Protein AF-A0A0T6ZND6-F1 (afdb_monomer_lite)

Sequence (110 aa):
MISMACASLFLPFLPLLAKQILLNNFLSDIPALAIATDSVDQELTERPPQWDIADIRRFTIAFGLTNSFYDLLTFAFLLWGIHASPAIFQTAWFVVSLLTELGIILIIRT

pLDDT: mean 89.33, std 5.9, range [60.66, 96.5]

Secondary structure (DSSP, 8-state):
-HHHHHHHHHSSS-SS-HHHHHHHHHHHHHHHGGGGGSPPPHHHHHSPPP--HHHHHHHHHHHHHHHHHHHHHHHHIIIIIS---HHHHHHHHHHHHHHHHHHHHHHHT-

Foldseek 3Di:
DVLQVVVVVVDPDRLADPVLVVVLCVLLVVVLVCLVVADDDPVPVVDPDDDDPVVVVVCCVVVVVVVSVVSVVLLCCCCPVVVHDSVRSNVVSSVVSSVVSNVVSVVVRD

Structure (mmCIF, N/CA/C/O backbone):
data_AF-A0A0T6ZND6-F1
#
_entry.id   AF-A0A0T6ZND6-F1
#
loop_
_atom_site.group_PDB
_atom_site.id
_atom_site.type_symbol
_atom_site.label_atom_id
_atom_site.label_alt_id
_atom_site.label_comp_id
_atom_site.label_asym_id
_atom_site.label_entity_id
_atom_site.label_seq_id
_atom_site.pdbx_PDB_ins_code
_atom_site.Cartn_x
_atom_site.Cartn_y
_atom_site.Cartn_z
_atom_site.occupancy
_atom_site.B_iso_or_equiv
_atom_site.auth_seq_id
_atom_site.auth_comp_id
_atom_site.auth_asym_id
_atom_site.auth_atom_id
_atom_site.pdbx_PDB_model_num
ATOM 1 N N . MET A 1 1 ? 0.469 -6.858 1.780 1.00 60.66 1 MET A N 1
ATOM 2 C CA . MET A 1 1 ? 1.842 -7.361 2.071 1.00 60.66 1 MET A CA 1
ATOM 3 C C . MET A 1 1 ? 2.078 -8.805 1.627 1.00 60.66 1 MET A C 1
ATOM 5 O O . MET A 1 1 ? 3.137 -9.054 1.064 1.00 60.66 1 MET A O 1
ATOM 9 N N . ILE A 1 2 ? 1.142 -9.745 1.843 1.00 75.06 2 ILE A N 1
ATOM 10 C CA . ILE A 1 2 ? 1.271 -11.137 1.349 1.00 75.06 2 ILE A CA 1
ATOM 11 C C . ILE A 1 2 ? 1.527 -11.159 -0.168 1.00 75.06 2 ILE A C 1
ATOM 13 O O . ILE A 1 2 ? 2.447 -11.826 -0.629 1.00 75.06 2 ILE A O 1
ATOM 17 N N . SER A 1 3 ? 0.793 -10.336 -0.918 1.00 78.69 3 SER A N 1
ATOM 18 C CA . SER A 1 3 ? 0.992 -10.073 -2.348 1.00 78.69 3 SER A CA 1
ATOM 19 C C . SER A 1 3 ? 2.438 -9.726 -2.724 1.00 78.69 3 SER A C 1
ATOM 21 O O . SER A 1 3 ? 3.006 -10.359 -3.610 1.00 78.69 3 SER A O 1
ATOM 23 N N . MET A 1 4 ? 3.064 -8.766 -2.034 1.00 82.25 4 MET A N 1
ATOM 24 C CA . MET A 1 4 ? 4.459 -8.380 -2.282 1.00 82.25 4 MET A CA 1
ATOM 25 C C . MET A 1 4 ? 5.446 -9.509 -1.979 1.00 82.25 4 MET A C 1
ATOM 27 O O . MET A 1 4 ? 6.378 -9.715 -2.756 1.00 82.25 4 MET A O 1
ATOM 31 N N . ALA A 1 5 ? 5.237 -10.249 -0.885 1.00 80.69 5 ALA A N 1
ATOM 32 C CA . ALA A 1 5 ? 6.082 -11.388 -0.536 1.00 80.69 5 ALA A CA 1
ATOM 33 C C . ALA A 1 5 ? 6.008 -12.468 -1.624 1.00 80.69 5 ALA A C 1
ATOM 35 O O . ALA A 1 5 ? 7.040 -12.886 -2.142 1.00 80.69 5 ALA A O 1
ATOM 36 N N . CYS A 1 6 ? 4.799 -12.838 -2.052 1.00 80.56 6 CYS A N 1
ATOM 37 C CA . CYS A 1 6 ? 4.605 -13.772 -3.156 1.00 80.56 6 CYS A CA 1
ATOM 38 C C . CYS A 1 6 ? 5.248 -13.256 -4.450 1.00 80.56 6 CYS A C 1
ATOM 40 O O . CYS A 1 6 ? 6.026 -13.977 -5.062 1.00 80.56 6 CYS A O 1
ATOM 42 N N . ALA A 1 7 ? 4.994 -12.005 -4.842 1.00 82.94 7 ALA A N 1
ATOM 43 C CA . ALA A 1 7 ? 5.530 -11.435 -6.076 1.00 82.94 7 ALA A CA 1
ATOM 44 C C . ALA A 1 7 ? 7.068 -11.397 -6.094 1.00 82.94 7 ALA A C 1
ATOM 46 O O . ALA A 1 7 ? 7.675 -11.717 -7.113 1.00 82.94 7 ALA A O 1
ATOM 47 N N . SER A 1 8 ? 7.708 -11.082 -4.963 1.00 84.31 8 SER A N 1
ATOM 48 C CA . SER A 1 8 ? 9.174 -11.052 -4.857 1.00 84.31 8 SER A CA 1
ATOM 49 C C . SER A 1 8 ? 9.856 -12.413 -5.039 1.00 84.31 8 SER A C 1
ATOM 51 O O . SER A 1 8 ? 11.039 -12.445 -5.357 1.00 84.31 8 SER A O 1
ATOM 53 N N . LEU A 1 9 ? 9.134 -13.530 -4.875 1.00 84.31 9 LEU A N 1
ATOM 54 C CA . LEU A 1 9 ? 9.676 -14.872 -5.124 1.00 84.31 9 LEU A CA 1
ATOM 55 C C . LEU A 1 9 ? 9.764 -15.201 -6.619 1.00 84.31 9 LEU A C 1
ATOM 57 O O . LEU A 1 9 ? 10.581 -16.028 -7.015 1.00 84.31 9 LEU A O 1
ATOM 61 N N . PHE A 1 10 ? 8.918 -14.576 -7.440 1.00 84.25 10 PHE A N 1
ATOM 62 C CA . PHE A 1 10 ? 8.814 -14.863 -8.873 1.00 84.25 10 PHE A CA 1
ATOM 63 C C . PHE A 1 10 ? 9.425 -13.765 -9.750 1.00 84.25 10 PHE A C 1
ATOM 65 O O . PHE A 1 10 ? 9.750 -14.019 -10.909 1.00 84.25 10 PHE A O 1
ATOM 72 N N . LEU A 1 11 ? 9.579 -12.548 -9.222 1.00 85.75 11 LEU A N 1
ATOM 73 C CA . LEU A 1 11 ? 10.133 -11.413 -9.952 1.00 85.75 11 LEU A CA 1
ATOM 74 C C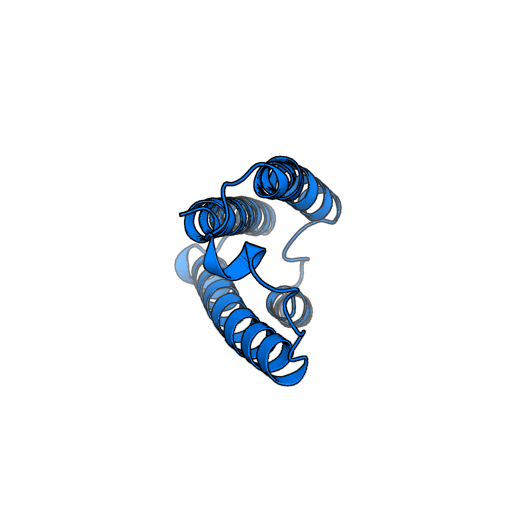 . LEU A 1 11 ? 11.647 -11.278 -9.740 1.00 85.75 11 LEU A C 1
ATOM 76 O O . LEU A 1 11 ? 12.126 -11.418 -8.617 1.00 85.75 11 LEU A O 1
ATOM 80 N N . PRO A 1 12 ? 12.414 -10.898 -10.780 1.00 86.69 12 PRO A N 1
ATOM 81 C CA . PRO A 1 12 ? 13.849 -10.639 -10.650 1.00 86.69 12 PRO A CA 1
ATOM 82 C C . PRO A 1 12 ? 14.160 -9.299 -9.955 1.00 86.69 12 PRO A C 1
ATOM 84 O O . PRO A 1 12 ? 15.321 -8.916 -9.835 1.00 86.69 12 PRO A O 1
ATOM 87 N N . PHE A 1 13 ? 13.135 -8.556 -9.528 1.00 89.56 13 PHE A N 1
ATOM 88 C CA . PHE A 1 13 ? 13.242 -7.266 -8.854 1.00 89.56 13 PHE A CA 1
ATOM 89 C C . PHE A 1 13 ? 12.187 -7.141 -7.748 1.00 89.56 13 PHE A C 1
ATOM 91 O O . PHE A 1 13 ? 11.167 -7.828 -7.750 1.00 89.56 13 PHE A O 1
ATOM 98 N N . LEU A 1 14 ? 12.419 -6.221 -6.808 1.00 89.88 14 LEU A N 1
ATOM 99 C CA . LEU A 1 14 ? 11.473 -5.947 -5.726 1.00 89.88 14 LEU A CA 1
ATOM 100 C C . LEU A 1 14 ? 10.243 -5.175 -6.240 1.00 89.88 14 LEU A C 1
ATOM 102 O O . LEU A 1 14 ? 10.430 -4.153 -6.910 1.00 89.88 14 LEU A O 1
ATOM 106 N N . PRO A 1 15 ? 9.010 -5.586 -5.873 1.00 88.69 15 PRO A N 1
ATOM 107 C CA . PRO A 1 15 ? 7.784 -4.879 -6.254 1.00 88.69 15 PRO A CA 1
ATOM 108 C C . PRO A 1 15 ? 7.744 -3.407 -5.820 1.00 88.69 15 PRO A C 1
ATOM 110 O O . PRO A 1 15 ? 7.268 -2.559 -6.568 1.00 88.69 15 PRO A O 1
ATOM 113 N N . LEU A 1 16 ? 8.277 -3.102 -4.631 1.00 91.56 16 LEU A N 1
ATOM 114 C CA . LEU A 1 16 ? 8.538 -1.746 -4.142 1.00 91.56 16 LEU A CA 1
ATOM 115 C C . LEU A 1 16 ? 9.937 -1.665 -3.550 1.00 91.56 16 LEU A C 1
ATOM 117 O O . LEU A 1 16 ? 10.412 -2.589 -2.889 1.00 91.56 16 LEU A O 1
ATOM 121 N N . LEU A 1 17 ? 10.574 -0.514 -3.730 1.00 93.56 17 LEU A N 1
ATOM 122 C CA . LEU A 1 17 ? 11.806 -0.178 -3.029 1.00 93.56 17 LEU A CA 1
ATOM 123 C C . LEU A 1 17 ? 11.495 0.216 -1.581 1.00 93.56 17 LEU A C 1
ATOM 125 O O . LEU A 1 17 ? 10.470 0.840 -1.309 1.00 93.56 17 LEU A O 1
ATOM 129 N N . ALA A 1 18 ? 12.428 -0.030 -0.659 1.00 92.69 18 ALA A N 1
ATOM 130 C CA . ALA A 1 18 ? 12.270 0.354 0.749 1.00 92.69 18 ALA A CA 1
ATOM 131 C C . ALA A 1 18 ? 11.921 1.846 0.924 1.00 92.69 18 ALA A C 1
ATOM 133 O O . ALA A 1 18 ? 11.022 2.192 1.684 1.00 92.69 18 ALA A O 1
ATOM 134 N N . LYS A 1 19 ? 12.558 2.731 0.145 1.00 94.38 19 LYS A N 1
ATOM 135 C CA . LYS A 1 19 ? 12.248 4.171 0.136 1.00 94.38 19 LYS A CA 1
ATOM 136 C C . LYS A 1 19 ? 10.810 4.487 -0.296 1.00 94.38 19 LYS A C 1
ATOM 138 O O . LYS A 1 19 ? 10.224 5.431 0.215 1.00 94.38 19 LYS A O 1
ATOM 143 N N . GLN A 1 20 ? 10.248 3.711 -1.226 1.00 94.62 20 GLN A N 1
ATOM 144 C CA . GLN A 1 20 ? 8.869 3.890 -1.682 1.00 94.62 20 GLN A CA 1
ATOM 145 C C . GLN A 1 20 ? 7.884 3.392 -0.633 1.00 94.62 20 GLN A C 1
ATOM 147 O O . GLN A 1 20 ? 6.870 4.037 -0.430 1.00 94.62 20 GLN A O 1
ATOM 152 N N . ILE A 1 21 ? 8.197 2.297 0.065 1.00 92.88 21 ILE A N 1
ATOM 153 C CA . ILE A 1 21 ? 7.376 1.809 1.182 1.00 92.88 21 ILE A CA 1
ATOM 154 C C . ILE A 1 21 ? 7.318 2.865 2.290 1.00 92.88 21 ILE A C 1
ATOM 156 O O . ILE A 1 21 ? 6.235 3.213 2.741 1.00 92.88 21 ILE A O 1
ATOM 160 N N . LEU A 1 22 ? 8.469 3.421 2.683 1.00 94.94 22 LEU A N 1
ATOM 161 C CA . LEU A 1 22 ? 8.524 4.475 3.700 1.00 94.94 22 LEU A CA 1
ATOM 162 C C . LEU A 1 22 ? 7.738 5.719 3.283 1.00 94.94 22 LEU A C 1
ATOM 164 O O . LEU A 1 22 ? 7.004 6.277 4.092 1.00 94.94 22 LEU A O 1
ATOM 168 N N . LEU A 1 23 ? 7.886 6.143 2.026 1.00 96.50 23 LEU A N 1
ATOM 169 C CA . LEU A 1 23 ? 7.140 7.281 1.506 1.00 96.50 23 LEU A CA 1
ATOM 170 C C . LEU A 1 23 ? 5.637 6.992 1.441 1.00 96.50 23 LEU A C 1
ATOM 172 O O . LEU A 1 23 ? 4.857 7.884 1.745 1.00 96.50 23 LEU A O 1
ATOM 176 N N . ASN A 1 24 ? 5.242 5.773 1.063 1.00 94.44 24 ASN A N 1
ATOM 177 C CA . ASN A 1 24 ? 3.837 5.390 0.995 1.00 94.44 24 ASN A CA 1
ATOM 178 C C . ASN A 1 24 ? 3.213 5.486 2.388 1.00 94.44 24 ASN A C 1
ATOM 180 O O . ASN A 1 24 ? 2.337 6.316 2.585 1.00 94.44 24 ASN A O 1
ATOM 184 N N . ASN A 1 25 ? 3.803 4.792 3.369 1.00 93.62 25 ASN A N 1
ATOM 185 C CA . ASN A 1 25 ? 3.352 4.828 4.762 1.00 93.62 25 ASN A CA 1
ATOM 186 C C . ASN A 1 25 ? 3.285 6.261 5.313 1.00 93.62 25 ASN A C 1
ATOM 188 O O . ASN A 1 25 ? 2.354 6.632 6.014 1.00 93.62 25 ASN A O 1
ATOM 192 N N . PHE A 1 26 ? 4.268 7.108 4.993 1.00 94.94 26 PHE A N 1
ATOM 193 C CA . PHE A 1 26 ? 4.243 8.505 5.427 1.00 94.94 26 PHE A CA 1
ATOM 194 C C . PHE A 1 26 ? 3.045 9.273 4.847 1.00 94.94 26 PHE A C 1
ATOM 196 O O . PHE A 1 26 ? 2.402 10.046 5.557 1.00 94.94 26 PHE A O 1
ATOM 203 N N . LEU A 1 27 ? 2.751 9.077 3.560 1.00 95.50 27 LEU A N 1
ATOM 204 C CA . LEU A 1 27 ? 1.663 9.763 2.864 1.00 95.50 27 LEU A CA 1
ATOM 205 C C . LEU A 1 27 ? 0.280 9.189 3.195 1.00 95.50 27 LEU A C 1
ATOM 207 O O . LEU A 1 27 ? -0.690 9.940 3.131 1.00 95.50 27 LEU A O 1
ATOM 211 N N . SER A 1 28 ? 0.179 7.907 3.541 1.00 92.62 28 SER A N 1
ATOM 212 C CA . SER A 1 28 ? -1.068 7.235 3.923 1.00 92.62 28 SER A CA 1
ATOM 213 C C . SER A 1 28 ? -1.419 7.450 5.397 1.00 92.62 28 SER A C 1
ATOM 215 O O . SER A 1 28 ? -2.560 7.778 5.726 1.00 92.62 28 SER A O 1
ATOM 217 N N . ASP A 1 29 ? -0.439 7.320 6.294 1.00 92.69 29 ASP A N 1
ATOM 218 C CA . ASP A 1 29 ? -0.697 7.217 7.733 1.00 92.69 29 ASP A CA 1
ATOM 219 C C . ASP A 1 29 ? -0.890 8.592 8.382 1.00 92.69 29 ASP A C 1
ATOM 221 O O . ASP A 1 29 ? -1.651 8.725 9.340 1.00 92.69 29 ASP A O 1
ATOM 225 N N . ILE A 1 30 ? -0.256 9.649 7.854 1.00 91.81 30 ILE A N 1
ATOM 226 C CA . ILE A 1 30 ? -0.471 11.017 8.352 1.00 91.81 30 ILE A CA 1
ATOM 227 C C . ILE A 1 30 ? -1.939 11.442 8.187 1.00 91.81 30 ILE A C 1
ATOM 229 O O . ILE A 1 30 ? -2.531 11.883 9.174 1.00 91.81 30 ILE A O 1
ATOM 233 N N . PRO A 1 31 ? -2.569 11.297 7.005 1.00 88.31 31 PRO A N 1
ATOM 234 C CA . PRO A 1 31 ? -4.005 11.521 6.859 1.00 88.31 31 PRO A CA 1
ATOM 235 C C . PRO A 1 31 ? -4.865 10.652 7.779 1.00 88.31 31 PRO A C 1
ATOM 237 O O . PRO A 1 31 ? -5.895 11.126 8.257 1.00 88.31 31 PRO A O 1
ATOM 240 N N . ALA A 1 32 ? -4.449 9.415 8.072 1.00 88.81 32 ALA A N 1
ATOM 241 C CA . ALA A 1 32 ? -5.187 8.526 8.968 1.00 88.81 32 ALA A CA 1
ATOM 242 C C . ALA A 1 32 ? -5.273 9.063 10.411 1.00 88.81 32 ALA A C 1
ATOM 244 O O . ALA A 1 32 ? -6.228 8.749 11.118 1.00 88.81 32 ALA A O 1
ATOM 245 N N . LEU A 1 33 ? -4.357 9.943 10.840 1.00 89.88 33 LEU A N 1
ATOM 246 C CA . LEU A 1 33 ? -4.465 10.631 12.137 1.00 89.88 33 LEU A CA 1
ATOM 247 C C . LEU A 1 33 ? -5.746 11.470 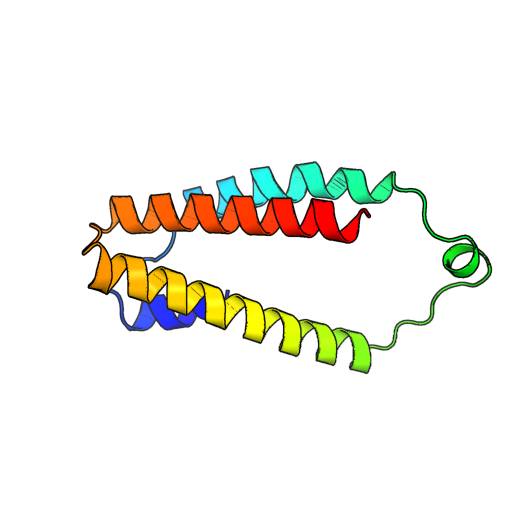12.254 1.00 89.88 33 LEU A C 1
ATOM 249 O O . LEU A 1 33 ? -6.246 11.669 13.360 1.00 89.88 33 LEU A O 1
ATOM 253 N N . ALA A 1 34 ? -6.305 11.935 11.131 1.00 87.56 34 ALA A N 1
ATOM 254 C CA . ALA A 1 34 ? -7.557 12.684 11.127 1.00 87.56 34 ALA A CA 1
ATOM 255 C C . ALA A 1 34 ? -8.770 11.826 11.532 1.00 87.56 34 ALA A C 1
ATOM 257 O O . ALA A 1 34 ? -9.767 12.389 11.975 1.00 87.56 34 ALA A O 1
ATOM 258 N N . ILE A 1 35 ? -8.682 10.491 11.460 1.00 87.56 35 ILE A N 1
ATOM 259 C CA . ILE A 1 35 ? -9.756 9.582 11.903 1.00 87.56 35 ILE A CA 1
ATOM 260 C C . ILE A 1 35 ? -10.063 9.789 13.393 1.00 87.56 35 ILE A C 1
ATOM 262 O O . ILE A 1 35 ? -11.213 9.735 13.810 1.00 87.56 35 ILE A O 1
ATOM 266 N N . ALA A 1 36 ? -9.055 10.120 14.207 1.00 86.69 36 ALA A N 1
ATOM 267 C CA . ALA A 1 36 ? -9.252 10.402 15.630 1.00 86.69 36 ALA A CA 1
ATOM 268 C C . ALA A 1 36 ? -10.121 11.648 15.900 1.00 86.69 36 ALA A C 1
ATOM 270 O O . ALA A 1 36 ? -10.543 11.862 17.034 1.00 86.69 36 ALA A O 1
ATOM 271 N N . THR A 1 37 ? -10.358 12.482 14.883 1.00 87.69 37 THR A N 1
ATOM 272 C CA . THR A 1 37 ? -11.205 13.681 14.974 1.00 87.69 37 THR A CA 1
ATOM 273 C C . THR A 1 37 ? -12.619 13.471 14.431 1.00 87.69 37 THR A C 1
ATOM 275 O O . THR A 1 37 ? -13.413 14.411 14.457 1.00 87.69 37 THR A O 1
ATOM 278 N N . ASP A 1 38 ? -12.946 12.271 13.945 1.00 88.06 38 ASP A N 1
ATOM 279 C CA . ASP A 1 38 ? -14.258 11.995 13.367 1.00 88.06 38 ASP A CA 1
ATOM 280 C C . ASP A 1 38 ? -15.361 11.874 14.415 1.00 88.06 38 ASP A C 1
ATOM 282 O O . ASP A 1 38 ? -15.143 11.503 15.570 1.00 88.06 38 ASP A O 1
ATOM 286 N N . SER A 1 39 ? -16.579 12.204 13.982 1.00 85.56 39 SER A N 1
ATOM 287 C CA . SER A 1 39 ? -17.785 11.996 14.777 1.00 85.56 39 SER A CA 1
ATOM 288 C C . SER A 1 39 ? -18.201 10.536 14.663 1.00 85.56 39 SER A C 1
ATOM 290 O O . SER A 1 39 ? -18.470 10.056 13.568 1.00 85.56 39 SER A O 1
ATOM 292 N N . VAL A 1 40 ? -18.239 9.842 15.795 1.00 83.75 40 VAL A N 1
ATOM 293 C CA . VAL A 1 40 ? -18.691 8.451 15.883 1.00 83.75 40 VAL A CA 1
ATOM 294 C C . VAL A 1 40 ? -20.170 8.388 16.247 1.00 83.75 40 VAL A C 1
ATOM 296 O O . VAL A 1 40 ? -20.700 9.302 16.885 1.00 83.75 40 VAL A O 1
ATOM 299 N N . ASP A 1 41 ? -20.827 7.293 15.875 1.00 83.56 41 ASP A N 1
ATOM 300 C CA . ASP A 1 41 ? -22.225 7.062 16.224 1.00 83.56 41 ASP A CA 1
ATOM 301 C C . ASP A 1 41 ? -22.440 7.065 17.741 1.00 83.56 41 ASP A C 1
ATOM 303 O O . ASP A 1 41 ? -21.624 6.572 18.530 1.00 83.56 41 ASP A O 1
ATOM 307 N N . GLN A 1 42 ? -23.588 7.597 18.160 1.00 82.25 42 GLN A N 1
ATOM 308 C CA . GLN A 1 42 ? -23.932 7.713 19.575 1.00 82.25 42 GLN A CA 1
ATOM 309 C C . GLN A 1 42 ? -23.949 6.338 20.266 1.00 82.25 42 GLN A C 1
ATOM 311 O O . GLN A 1 42 ? -23.431 6.206 21.375 1.00 82.25 42 GLN A O 1
ATOM 316 N N . GLU A 1 43 ? -24.420 5.299 19.570 1.00 81.44 43 GLU A N 1
ATOM 317 C CA . GLU A 1 43 ? -24.454 3.907 20.044 1.00 81.44 43 GLU A CA 1
ATOM 318 C C . GLU A 1 43 ? -23.062 3.370 20.426 1.00 81.44 43 GLU A C 1
ATOM 320 O O . GLU A 1 43 ? -22.924 2.639 21.409 1.00 81.44 43 GLU A O 1
ATOM 325 N N . LEU A 1 44 ? -22.010 3.780 19.703 1.00 78.38 44 LEU A N 1
ATOM 326 C CA . LEU A 1 44 ? -20.618 3.400 19.981 1.00 78.38 44 LEU A CA 1
ATOM 327 C C . LEU A 1 44 ? -20.031 4.138 21.194 1.00 78.38 44 LEU A C 1
ATOM 329 O O . LEU A 1 44 ? -19.011 3.717 21.740 1.00 78.38 44 LEU A O 1
ATOM 333 N N . THR A 1 45 ? -20.673 5.228 21.623 1.00 84.56 45 THR A N 1
ATOM 334 C CA . THR A 1 45 ? -20.244 6.062 22.756 1.00 84.56 45 THR A CA 1
ATOM 335 C C . THR A 1 45 ? -21.010 5.729 24.043 1.00 84.56 45 THR A C 1
ATOM 337 O O . THR A 1 45 ? -20.522 5.983 25.143 1.00 84.56 45 THR A O 1
ATOM 340 N N . GLU A 1 46 ? -22.201 5.132 23.936 1.00 86.25 46 GLU A N 1
ATOM 341 C CA . GLU A 1 46 ? -23.065 4.797 25.078 1.00 86.25 46 GLU A CA 1
ATOM 342 C C . GLU A 1 46 ? -22.502 3.692 25.980 1.00 86.25 46 GLU A C 1
ATOM 344 O O . GLU A 1 46 ? -22.776 3.665 27.185 1.00 86.25 46 GLU A O 1
ATOM 349 N N . ARG A 1 47 ? -21.730 2.756 25.418 1.00 83.44 47 ARG A N 1
ATOM 350 C CA . ARG A 1 47 ? -21.119 1.645 26.157 1.00 83.44 47 ARG A CA 1
ATOM 351 C C . ARG A 1 47 ? -19.711 1.370 25.641 1.00 83.44 47 ARG A C 1
ATOM 353 O O . ARG A 1 47 ? -19.487 1.458 24.439 1.00 83.44 47 ARG A O 1
ATOM 360 N N . PRO A 1 48 ? -18.768 0.976 26.516 1.00 82.12 48 PRO A N 1
ATOM 361 C CA . PRO A 1 48 ? -17.439 0.591 26.068 1.00 82.12 48 PRO A CA 1
ATOM 362 C C . PRO A 1 48 ? -17.540 -0.621 25.124 1.00 82.12 48 PRO A C 1
ATOM 364 O O . PRO A 1 48 ? -18.116 -1.643 25.519 1.00 82.12 48 PRO A O 1
ATOM 367 N N . PRO A 1 49 ? -16.995 -0.540 23.898 1.00 78.62 49 PRO A N 1
ATOM 368 C CA . PRO A 1 49 ? -17.047 -1.647 22.955 1.00 78.62 49 PRO A CA 1
ATOM 369 C C . PRO A 1 49 ? -16.237 -2.838 23.479 1.00 78.62 49 PRO A C 1
ATOM 371 O O . PRO A 1 49 ? -15.119 -2.692 23.979 1.00 78.62 49 PRO A O 1
ATOM 374 N N . GLN A 1 50 ? -16.806 -4.037 23.360 1.00 84.56 50 GLN A N 1
ATOM 375 C CA . GLN A 1 50 ? -16.100 -5.284 23.645 1.00 84.56 50 GLN A CA 1
ATOM 376 C C . GLN A 1 50 ? -15.419 -5.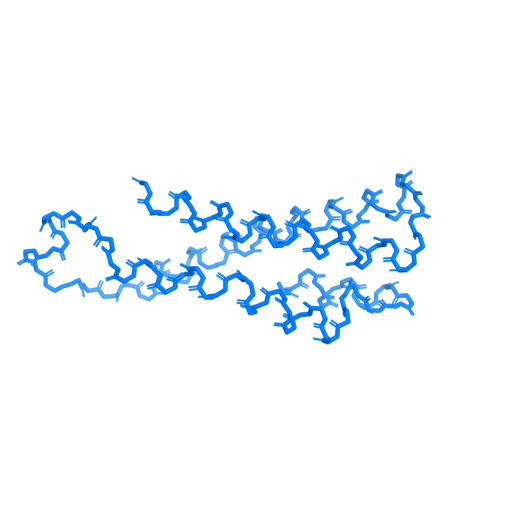774 22.369 1.00 84.56 50 GLN A C 1
ATOM 378 O O . GLN A 1 50 ? -16.050 -5.884 21.321 1.00 84.56 50 GLN A O 1
ATOM 383 N N . TRP A 1 51 ? -14.123 -6.061 22.454 1.00 86.75 51 TRP A N 1
ATOM 384 C CA . TRP A 1 51 ? -13.341 -6.509 21.308 1.00 86.75 51 TRP A CA 1
ATOM 385 C C . TRP A 1 51 ? -13.603 -7.992 21.040 1.00 86.75 51 TRP A C 1
ATOM 387 O O . TRP A 1 51 ? -13.165 -8.846 21.813 1.00 86.75 51 TRP A O 1
ATOM 397 N N . ASP A 1 52 ? -14.262 -8.313 19.925 1.00 91.19 52 ASP A N 1
ATOM 398 C CA . 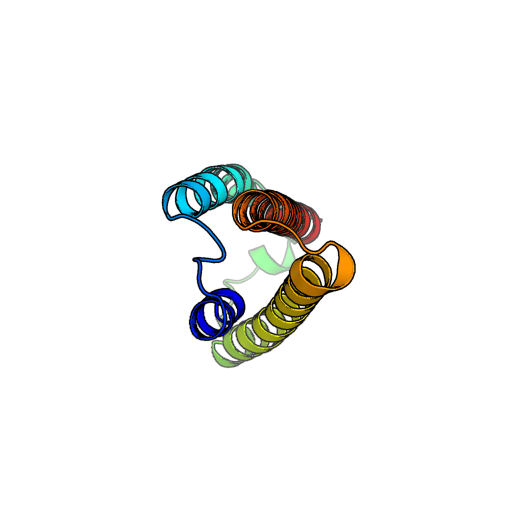ASP A 1 52 ? -14.321 -9.688 19.424 1.00 91.19 52 ASP A CA 1
ATOM 399 C C . ASP A 1 52 ? -13.099 -9.963 18.533 1.00 91.19 52 ASP A C 1
ATOM 401 O O . ASP A 1 52 ? -13.020 -9.594 17.359 1.00 91.19 52 ASP A O 1
ATOM 405 N N . ILE A 1 53 ? -12.110 -10.641 19.115 1.00 93.19 53 ILE A N 1
ATOM 406 C CA . ILE A 1 53 ? -10.871 -11.010 18.423 1.00 93.19 53 ILE A CA 1
ATOM 407 C C . ILE A 1 53 ? -11.136 -11.966 17.250 1.00 93.19 53 ILE A C 1
ATOM 409 O O . ILE A 1 53 ? -10.393 -11.958 16.264 1.00 93.19 53 ILE A O 1
ATOM 413 N N . ALA A 1 54 ? -12.171 -12.806 17.329 1.00 94.12 54 ALA A N 1
ATOM 414 C CA . ALA A 1 54 ? -12.518 -13.712 16.245 1.00 94.12 54 ALA A CA 1
ATOM 415 C C . ALA A 1 54 ? -13.101 -12.943 15.053 1.00 94.12 54 ALA A C 1
ATOM 417 O O . ALA A 1 54 ? -12.733 -13.254 13.918 1.00 94.12 54 ALA A O 1
ATOM 418 N N . ASP A 1 55 ? -13.934 -11.930 15.295 1.00 91.38 55 ASP A N 1
ATOM 419 C CA . ASP A 1 55 ? -14.450 -11.050 14.242 1.00 91.38 55 ASP A CA 1
ATOM 420 C C . ASP A 1 55 ? -13.358 -10.210 13.600 1.00 91.38 55 ASP A C 1
ATOM 422 O O . ASP A 1 55 ? -13.229 -10.223 12.374 1.00 91.38 55 ASP A O 1
ATOM 426 N N . ILE A 1 56 ? -12.504 -9.573 14.403 1.00 91.50 56 ILE A N 1
ATOM 427 C CA . ILE A 1 56 ? -11.368 -8.800 13.886 1.00 91.50 56 ILE A CA 1
ATOM 428 C C . ILE A 1 56 ? -10.492 -9.691 13.002 1.00 91.50 56 ILE A C 1
ATOM 430 O O . ILE A 1 56 ? -10.148 -9.317 11.884 1.00 91.50 56 ILE A O 1
ATOM 434 N N . ARG A 1 57 ? -10.196 -10.921 13.444 1.00 93.94 57 ARG A N 1
ATOM 435 C CA . ARG A 1 57 ? -9.410 -11.874 12.651 1.00 93.94 57 ARG A CA 1
ATOM 436 C C . ARG A 1 57 ? -10.104 -12.255 11.341 1.00 93.94 57 ARG A C 1
ATOM 438 O O . ARG A 1 57 ? -9.440 -12.299 10.305 1.00 93.94 57 ARG A O 1
ATOM 445 N N . ARG A 1 58 ? -11.408 -12.561 11.371 1.00 94.31 58 ARG A N 1
ATOM 446 C CA . ARG A 1 58 ? -12.198 -12.883 10.165 1.00 94.31 58 ARG A CA 1
ATOM 447 C C . ARG A 1 58 ? -12.136 -11.734 9.162 1.00 94.31 58 ARG A C 1
ATOM 449 O O . ARG A 1 58 ? -11.852 -11.975 7.990 1.00 94.31 58 ARG A O 1
ATOM 456 N N . PHE A 1 59 ? -12.325 -10.507 9.643 1.00 90.75 59 PHE A N 1
ATOM 457 C CA . PHE A 1 59 ? -12.227 -9.296 8.841 1.00 90.75 59 PHE A CA 1
ATOM 458 C C . PHE A 1 59 ? -10.829 -9.129 8.239 1.00 90.75 59 PHE A C 1
ATOM 460 O O . PHE A 1 59 ? -10.709 -9.020 7.023 1.00 90.75 59 PHE A O 1
ATOM 467 N N . THR A 1 60 ? -9.766 -9.199 9.048 1.00 90.31 60 THR A N 1
ATOM 468 C CA . THR A 1 60 ? -8.384 -9.048 8.564 1.00 90.31 60 THR A CA 1
ATOM 469 C C . THR A 1 60 ? -8.040 -10.069 7.480 1.00 90.31 60 THR A C 1
ATOM 471 O O . THR A 1 60 ? -7.405 -9.714 6.488 1.00 90.31 60 THR A O 1
ATOM 474 N N . ILE A 1 61 ? -8.472 -11.327 7.629 1.00 92.50 61 ILE A N 1
ATOM 475 C CA . ILE A 1 61 ? -8.231 -12.369 6.621 1.00 92.50 61 ILE A CA 1
ATOM 476 C C . ILE A 1 61 ? -9.018 -12.075 5.341 1.00 92.50 61 ILE A C 1
ATOM 478 O O . ILE A 1 61 ? -8.427 -12.052 4.265 1.00 92.50 61 ILE A O 1
ATOM 482 N N . ALA A 1 62 ? -10.329 -11.837 5.435 1.00 92.06 62 ALA A N 1
ATOM 483 C CA . ALA A 1 62 ? -11.171 -11.600 4.261 1.00 92.06 62 ALA A CA 1
ATOM 484 C C . ALA A 1 62 ? -10.737 -10.342 3.492 1.00 92.06 62 ALA A C 1
ATOM 486 O O . ALA A 1 62 ? -10.561 -10.380 2.271 1.00 92.06 62 ALA A O 1
ATOM 487 N N . PHE A 1 63 ? -10.493 -9.250 4.215 1.00 89.19 63 PHE A N 1
ATOM 488 C CA . PHE A 1 63 ? -10.008 -7.994 3.660 1.00 89.19 63 PHE A CA 1
ATOM 489 C C . PHE A 1 63 ? -8.616 -8.158 3.042 1.00 89.19 63 PHE A C 1
ATOM 491 O O . PHE A 1 63 ? -8.399 -7.791 1.889 1.00 89.19 63 PHE A O 1
ATOM 498 N N . GLY A 1 64 ? -7.685 -8.794 3.761 1.00 89.44 64 GLY A N 1
ATOM 499 C CA . GLY A 1 64 ? -6.322 -9.021 3.286 1.00 89.44 64 GLY A CA 1
ATOM 500 C C . GLY A 1 64 ? -6.246 -9.911 2.043 1.00 89.44 64 GLY A C 1
ATOM 501 O O . GLY A 1 64 ? -5.449 -9.632 1.144 1.00 89.44 64 GLY A O 1
ATOM 502 N N . LEU A 1 65 ? -7.081 -10.952 1.957 1.00 91.06 65 LEU A N 1
ATOM 503 C CA . LEU A 1 65 ? -7.189 -11.808 0.770 1.00 91.06 65 LEU A CA 1
ATOM 504 C C . LEU A 1 65 ? -7.775 -11.046 -0.419 1.00 91.06 65 LEU A C 1
ATOM 506 O O . LEU A 1 65 ? -7.226 -11.126 -1.517 1.00 91.06 65 LEU A O 1
ATOM 510 N N . THR A 1 66 ? -8.840 -10.276 -0.189 1.00 90.44 66 THR A N 1
ATOM 511 C CA . THR A 1 66 ? -9.472 -9.447 -1.223 1.00 90.44 66 THR A CA 1
ATOM 512 C C . THR A 1 66 ? -8.481 -8.428 -1.777 1.00 90.44 66 THR A C 1
ATOM 514 O O . THR A 1 66 ? -8.293 -8.356 -2.988 1.00 90.44 66 THR A O 1
ATOM 517 N N . ASN A 1 67 ? -7.769 -7.708 -0.906 1.00 89.56 67 ASN A N 1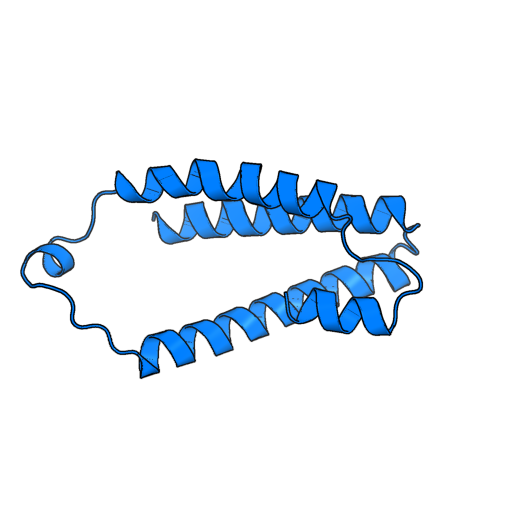
ATOM 518 C CA . ASN A 1 67 ? -6.742 -6.758 -1.327 1.00 89.56 67 ASN A CA 1
ATOM 519 C C . ASN A 1 67 ? -5.620 -7.459 -2.100 1.00 89.56 67 ASN A C 1
ATOM 521 O O . ASN A 1 67 ? -5.266 -7.047 -3.196 1.00 89.56 67 ASN A O 1
ATOM 525 N N . SER A 1 68 ? -5.109 -8.579 -1.578 1.00 89.75 68 SER A N 1
ATOM 526 C CA . SER A 1 68 ? -4.027 -9.321 -2.237 1.00 89.75 68 SER A CA 1
ATOM 527 C C . SER A 1 68 ? -4.416 -9.812 -3.635 1.00 89.75 68 SER A C 1
ATOM 529 O O . SER A 1 68 ? -3.563 -9.864 -4.518 1.00 89.75 68 SER A O 1
ATOM 531 N N . PHE A 1 69 ? -5.686 -10.156 -3.857 1.00 91.31 69 PHE A N 1
ATOM 532 C CA . PHE A 1 69 ? -6.189 -10.516 -5.181 1.00 91.31 69 PHE A CA 1
ATOM 533 C C . PHE A 1 69 ? -6.098 -9.341 -6.167 1.00 91.31 69 PHE A C 1
ATOM 535 O O . PHE A 1 69 ? -5.576 -9.517 -7.269 1.00 91.31 69 PHE A O 1
ATOM 542 N N . TYR A 1 70 ? -6.523 -8.139 -5.768 1.00 91.00 70 TYR A N 1
ATOM 543 C CA . TYR A 1 70 ? -6.397 -6.939 -6.604 1.00 91.00 70 TYR A CA 1
ATOM 544 C C . TYR A 1 70 ? -4.937 -6.533 -6.849 1.00 91.00 70 TYR A C 1
ATOM 546 O O . TYR A 1 70 ? -4.592 -6.131 -7.964 1.00 91.00 70 TYR A O 1
ATOM 554 N N . ASP A 1 71 ? -4.061 -6.714 -5.860 1.00 91.50 71 ASP A N 1
ATOM 555 C CA . ASP A 1 71 ? -2.621 -6.490 -6.017 1.00 91.50 71 ASP A CA 1
ATOM 556 C C . ASP A 1 71 ? -2.047 -7.408 -7.109 1.00 91.50 71 ASP A C 1
ATOM 558 O O . ASP A 1 71 ? -1.358 -6.955 -8.023 1.00 91.50 71 ASP A O 1
ATOM 562 N N . LEU A 1 72 ? -2.376 -8.705 -7.057 1.00 90.81 72 LEU A N 1
ATOM 563 C CA . LEU A 1 72 ? -1.927 -9.688 -8.046 1.00 90.81 72 LEU A CA 1
ATOM 564 C C . LEU A 1 72 ? -2.480 -9.397 -9.444 1.00 90.81 72 LEU A C 1
ATOM 566 O O . LEU A 1 72 ? -1.740 -9.527 -10.419 1.00 90.81 72 LEU A O 1
ATOM 570 N N . LEU A 1 73 ? -3.743 -8.973 -9.556 1.00 92.50 73 LEU A N 1
ATOM 571 C CA . LEU A 1 73 ? -4.314 -8.530 -10.831 1.00 92.50 73 LEU A CA 1
ATOM 572 C C . LEU A 1 73 ? -3.561 -7.321 -11.394 1.00 92.50 73 LEU A C 1
ATOM 574 O O . LEU A 1 73 ? -3.233 -7.297 -12.580 1.00 92.50 73 LEU A O 1
ATOM 578 N N . THR A 1 74 ? -3.234 -6.349 -10.542 1.00 91.81 74 THR A N 1
ATOM 579 C CA . THR A 1 74 ? -2.454 -5.168 -10.933 1.00 91.81 74 THR A CA 1
ATOM 580 C C . THR A 1 74 ? -1.059 -5.572 -11.405 1.00 91.81 74 THR A C 1
ATOM 582 O O . THR A 1 74 ? -0.605 -5.122 -12.456 1.00 91.81 74 THR A O 1
ATOM 585 N N . PHE A 1 75 ? -0.392 -6.480 -10.690 1.00 91.88 75 PHE A N 1
ATOM 586 C CA . PHE A 1 75 ? 0.911 -7.009 -11.089 1.00 91.88 75 PHE A CA 1
ATOM 587 C C . PHE A 1 75 ? 0.853 -7.746 -12.423 1.00 91.88 75 PHE A C 1
ATOM 589 O O . PHE A 1 75 ? 1.674 -7.478 -13.299 1.00 91.88 75 PHE A O 1
ATOM 596 N N . ALA A 1 76 ? -0.128 -8.630 -12.604 1.00 92.12 76 ALA A N 1
ATOM 597 C CA . ALA A 1 76 ? -0.337 -9.356 -13.850 1.00 92.12 76 ALA A CA 1
ATOM 598 C C . ALA A 1 76 ? -0.554 -8.395 -15.027 1.00 92.12 76 ALA A C 1
ATOM 600 O O . ALA A 1 76 ? 0.058 -8.554 -16.082 1.00 92.12 76 ALA A O 1
ATOM 601 N N . PHE A 1 77 ? -1.365 -7.353 -14.835 1.00 94.12 77 PHE A N 1
ATOM 602 C CA . PHE A 1 77 ? -1.603 -6.335 -15.854 1.00 94.12 77 PHE A CA 1
ATOM 603 C C . PHE A 1 77 ? -0.338 -5.531 -16.196 1.00 94.12 77 PHE A C 1
ATOM 605 O O . PHE A 1 77 ? -0.032 -5.331 -17.373 1.00 94.12 77 PHE A O 1
ATOM 612 N N . LEU A 1 78 ? 0.441 -5.113 -15.195 1.00 93.38 78 LEU A N 1
ATOM 613 C CA . LEU A 1 78 ? 1.691 -4.382 -15.421 1.00 93.38 78 LEU A CA 1
ATOM 614 C C . LEU A 1 78 ? 2.746 -5.244 -16.131 1.00 93.38 78 LEU A C 1
ATOM 616 O O . LEU A 1 78 ? 3.452 -4.742 -17.005 1.00 93.38 78 LEU A O 1
ATOM 620 N N . LEU A 1 79 ? 2.842 -6.530 -15.788 1.00 91.62 79 LEU A N 1
ATOM 621 C CA . LEU A 1 79 ? 3.844 -7.445 -16.343 1.00 91.62 79 LEU A CA 1
ATOM 622 C C . LEU A 1 79 ? 3.475 -7.956 -17.736 1.00 91.62 79 LEU A C 1
ATOM 624 O O . LEU A 1 79 ? 4.324 -7.947 -18.620 1.00 91.62 79 LEU A O 1
ATOM 628 N N . TRP A 1 80 ? 2.235 -8.401 -17.939 1.00 91.75 80 TRP A N 1
ATOM 629 C CA . TRP A 1 80 ? 1.814 -9.054 -19.185 1.00 91.75 80 TRP A CA 1
ATOM 630 C C . TRP A 1 80 ? 1.001 -8.151 -20.110 1.00 91.75 80 TRP A C 1
ATOM 632 O O . TRP A 1 80 ? 1.025 -8.344 -21.320 1.00 91.75 80 TRP A O 1
ATOM 642 N N . GLY A 1 81 ? 0.287 -7.161 -19.572 1.00 92.69 81 GLY A N 1
ATOM 643 C CA . GLY A 1 81 ? -0.443 -6.189 -20.385 1.00 92.69 81 GLY A CA 1
ATOM 644 C C . GLY A 1 81 ? 0.492 -5.117 -20.937 1.00 92.69 81 GLY A C 1
ATOM 645 O O . GLY A 1 81 ? 0.621 -4.950 -22.147 1.00 92.69 81 GLY A O 1
ATOM 646 N N . ILE A 1 82 ? 1.178 -4.407 -20.040 1.00 91.38 82 ILE A N 1
ATOM 647 C CA . ILE A 1 82 ? 2.006 -3.239 -20.392 1.00 91.38 82 ILE A CA 1
ATOM 648 C C . ILE A 1 82 ? 3.477 -3.612 -20.635 1.00 91.38 82 ILE A C 1
ATOM 650 O O . ILE A 1 82 ? 4.203 -2.836 -21.252 1.00 91.38 82 ILE A O 1
ATOM 654 N N . HIS A 1 83 ? 3.926 -4.795 -20.196 1.00 91.62 83 HIS A N 1
ATOM 655 C CA . HIS A 1 83 ? 5.346 -5.180 -20.216 1.00 91.62 83 HIS A CA 1
ATOM 656 C C . HIS A 1 83 ? 6.224 -4.123 -19.530 1.00 91.62 83 HIS A C 1
ATOM 658 O O . HIS A 1 83 ? 7.271 -3.708 -20.033 1.00 91.62 83 HIS A O 1
ATOM 664 N N . ALA A 1 84 ? 5.750 -3.641 -18.379 1.00 91.69 84 ALA A N 1
ATOM 665 C CA . ALA A 1 84 ? 6.370 -2.552 -17.651 1.00 91.69 84 ALA A CA 1
ATOM 666 C C . ALA A 1 84 ? 7.815 -2.894 -17.260 1.00 91.69 84 ALA A C 1
ATOM 668 O O . ALA A 1 84 ? 8.106 -3.969 -16.732 1.00 91.69 84 ALA A O 1
ATOM 669 N N . SER A 1 85 ? 8.722 -1.936 -17.459 1.00 94.25 85 SER A N 1
ATOM 670 C CA . SER A 1 85 ? 10.064 -2.021 -16.883 1.00 94.25 85 SER A CA 1
ATOM 671 C C . SER A 1 85 ? 9.986 -1.979 -15.347 1.00 94.25 85 SER A C 1
ATOM 673 O O . SER A 1 85 ? 9.007 -1.455 -14.805 1.00 94.25 85 SER A O 1
ATOM 675 N N . PRO A 1 86 ? 11.012 -2.451 -14.614 1.00 94.06 86 PRO A N 1
ATOM 676 C CA . PRO A 1 86 ? 10.992 -2.456 -13.149 1.00 94.06 86 PRO A CA 1
ATOM 677 C C . PRO A 1 86 ? 10.673 -1.088 -12.531 1.00 94.06 86 PRO A C 1
ATOM 679 O O . PRO A 1 86 ? 9.913 -1.002 -11.570 1.00 94.06 86 PRO A O 1
ATOM 682 N N . ALA A 1 87 ? 11.193 -0.004 -13.118 1.00 94.44 87 ALA A N 1
ATOM 683 C CA . ALA A 1 87 ? 10.936 1.354 -12.646 1.00 94.44 87 ALA A CA 1
ATOM 684 C C . ALA A 1 87 ? 9.467 1.772 -12.842 1.00 94.44 87 ALA A C 1
ATOM 686 O O . ALA A 1 87 ? 8.866 2.367 -11.944 1.00 94.44 87 ALA A O 1
ATOM 687 N N . ILE A 1 88 ? 8.875 1.437 -13.995 1.00 94.69 88 ILE A N 1
ATOM 688 C CA . ILE A 1 88 ? 7.462 1.719 -14.281 1.00 94.69 88 ILE A CA 1
ATOM 689 C C . ILE A 1 88 ? 6.574 0.881 -13.365 1.00 94.69 88 ILE A C 1
ATOM 691 O O . ILE A 1 88 ? 5.650 1.424 -12.769 1.00 94.69 88 ILE A O 1
ATOM 695 N N . PHE A 1 89 ? 6.886 -0.407 -13.198 1.00 95.00 89 PHE A N 1
ATOM 696 C CA . PHE A 1 89 ? 6.161 -1.305 -12.304 1.00 95.00 89 PHE A CA 1
ATOM 697 C C . PHE A 1 89 ? 6.125 -0.752 -10.877 1.00 95.00 89 PHE A C 1
ATOM 699 O O . PHE A 1 89 ? 5.051 -0.564 -10.315 1.00 95.00 89 PHE A O 1
ATOM 706 N N . GLN A 1 90 ? 7.293 -0.421 -10.319 1.00 95.00 90 GLN A N 1
ATOM 707 C CA . GLN A 1 90 ? 7.422 0.122 -8.966 1.00 95.00 90 GLN A CA 1
ATOM 708 C C . GLN A 1 90 ? 6.672 1.445 -8.796 1.00 95.00 90 GLN A C 1
ATOM 710 O O . GLN A 1 90 ? 6.102 1.701 -7.740 1.00 95.00 90 GLN A O 1
ATOM 715 N N . THR A 1 91 ? 6.687 2.305 -9.816 1.00 95.31 91 THR A N 1
ATOM 716 C CA . THR A 1 91 ? 6.018 3.613 -9.767 1.00 95.31 91 THR A CA 1
ATOM 717 C C . THR A 1 91 ? 4.504 3.466 -9.857 1.00 95.31 91 THR A C 1
ATOM 719 O O . THR A 1 91 ? 3.786 4.027 -9.035 1.00 95.31 91 THR A O 1
ATOM 722 N N . ALA A 1 92 ? 4.015 2.691 -10.824 1.00 94.88 92 ALA A N 1
ATOM 723 C CA . ALA A 1 92 ? 2.591 2.450 -11.007 1.00 94.88 92 ALA A CA 1
ATOM 724 C C . ALA A 1 92 ? 1.997 1.763 -9.776 1.00 94.88 92 ALA A C 1
ATOM 726 O O . ALA A 1 92 ? 0.966 2.189 -9.263 1.00 94.88 92 ALA A O 1
ATOM 727 N N . TRP A 1 93 ? 2.695 0.755 -9.257 1.00 94.12 93 TRP A N 1
ATOM 728 C CA . TRP A 1 93 ? 2.276 0.059 -8.055 1.00 94.12 93 TRP A CA 1
ATOM 729 C C . TRP A 1 93 ? 2.258 0.970 -6.821 1.00 94.12 93 TRP A C 1
ATOM 731 O O . TRP A 1 93 ? 1.279 0.961 -6.081 1.00 94.12 93 TRP A O 1
ATOM 741 N N . PHE A 1 94 ? 3.279 1.812 -6.632 1.00 95.56 94 PHE A N 1
ATOM 742 C CA . PHE A 1 94 ? 3.286 2.816 -5.563 1.00 95.56 94 PHE A CA 1
ATOM 743 C C . PHE A 1 94 ? 2.062 3.741 -5.636 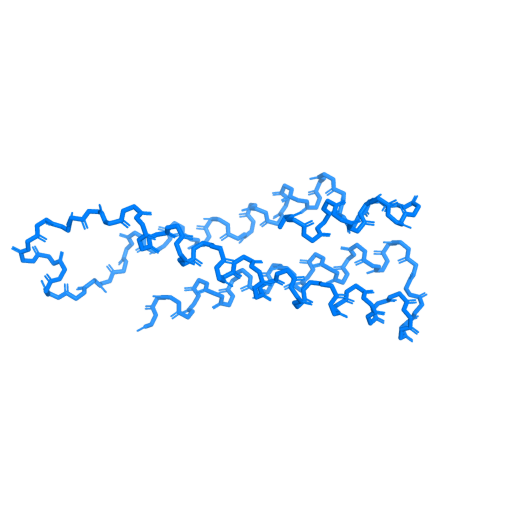1.00 95.56 94 PHE A C 1
ATOM 745 O O . PHE A 1 94 ? 1.390 3.944 -4.630 1.00 95.56 94 PHE A O 1
ATOM 752 N N . VAL A 1 95 ? 1.749 4.269 -6.825 1.00 95.88 95 VAL A N 1
ATOM 753 C CA . VAL A 1 95 ? 0.602 5.170 -7.020 1.00 95.88 95 VAL A CA 1
ATOM 754 C C . VAL A 1 95 ? -0.715 4.455 -6.727 1.00 95.88 95 VAL A C 1
ATOM 756 O O . VAL A 1 95 ? -1.551 4.999 -6.012 1.00 95.88 95 VAL A O 1
ATOM 759 N N . VAL A 1 96 ? -0.902 3.238 -7.243 1.00 94.12 96 VAL A N 1
ATOM 760 C CA . VAL A 1 96 ? -2.126 2.457 -7.007 1.00 94.12 96 VAL A CA 1
ATOM 761 C C . VAL A 1 96 ? -2.294 2.122 -5.523 1.00 94.12 96 VAL A C 1
ATOM 763 O O . VAL A 1 96 ? -3.393 2.296 -4.999 1.00 94.12 96 VAL A O 1
ATOM 766 N N . SER A 1 97 ? -1.224 1.705 -4.836 1.00 92.94 97 SER A N 1
ATOM 767 C CA . SER A 1 97 ? -1.256 1.405 -3.395 1.00 92.94 97 SER A CA 1
ATOM 768 C C . SER A 1 97 ? -1.664 2.637 -2.593 1.00 92.94 97 SER A C 1
ATOM 770 O O . SER A 1 97 ? -2.648 2.588 -1.861 1.00 92.94 97 SER A O 1
ATOM 772 N N . LEU A 1 98 ? -0.994 3.771 -2.822 1.00 94.81 98 LEU A N 1
ATOM 773 C CA . LEU A 1 98 ? -1.284 5.021 -2.121 1.00 94.81 98 LEU A CA 1
ATOM 774 C C . LEU A 1 98 ? -2.730 5.486 -2.348 1.00 94.81 98 LEU A C 1
ATOM 776 O O . LEU A 1 98 ? -3.421 5.859 -1.404 1.00 94.81 98 LEU A O 1
ATOM 780 N N . LEU A 1 99 ? -3.215 5.450 -3.593 1.00 94.94 99 LEU A N 1
ATOM 781 C CA . LEU A 1 99 ? -4.595 5.833 -3.903 1.00 94.94 99 LEU A CA 1
ATOM 782 C C . LEU A 1 99 ? -5.615 4.899 -3.246 1.00 94.94 99 LEU A C 1
ATOM 784 O O . LEU A 1 99 ? -6.657 5.364 -2.788 1.00 94.94 99 LEU A O 1
ATOM 788 N N . THR A 1 100 ? -5.318 3.601 -3.186 1.00 92.12 100 THR A N 1
ATOM 789 C CA . THR A 1 100 ? -6.186 2.610 -2.539 1.00 92.12 100 THR A CA 1
ATOM 790 C C . THR A 1 100 ? -6.256 2.860 -1.036 1.00 92.12 100 THR A C 1
ATOM 792 O O . THR A 1 100 ? -7.349 2.916 -0.480 1.00 92.12 100 THR A O 1
ATOM 795 N N . GLU A 1 101 ? -5.113 3.084 -0.387 1.00 92.25 101 GLU A N 1
ATOM 796 C CA . GLU A 1 101 ? -5.022 3.373 1.048 1.00 92.25 101 GLU A CA 1
ATOM 797 C C . GLU A 1 101 ? -5.766 4.667 1.413 1.00 92.25 101 GLU A C 1
ATOM 799 O O . GLU A 1 101 ? -6.603 4.667 2.317 1.00 92.25 101 GLU A O 1
ATOM 804 N N . LEU A 1 102 ? -5.553 5.750 0.656 1.00 93.06 102 LEU A N 1
ATOM 805 C CA . LEU A 1 102 ? -6.284 7.007 0.846 1.00 93.06 102 LEU A CA 1
ATOM 806 C C . LEU A 1 102 ? -7.788 6.846 0.590 1.00 93.06 102 LEU A C 1
ATOM 808 O O . LEU A 1 102 ? -8.603 7.391 1.335 1.00 93.06 102 LEU A O 1
ATOM 812 N N . GLY A 1 103 ? -8.165 6.090 -0.442 1.00 92.12 103 GLY A N 1
ATOM 813 C CA . GLY A 1 103 ? -9.561 5.792 -0.752 1.00 92.12 103 GLY A CA 1
ATOM 814 C C . GLY A 1 103 ? -10.253 5.031 0.377 1.00 92.12 103 GLY A C 1
ATOM 815 O O . GLY A 1 103 ? -11.350 5.409 0.777 1.00 92.12 103 GLY A O 1
ATOM 816 N N . ILE A 1 104 ? -9.597 4.012 0.941 1.00 89.44 104 ILE A N 1
ATOM 817 C CA . ILE A 1 104 ? -10.107 3.258 2.094 1.00 89.44 104 ILE A CA 1
ATOM 818 C C . ILE A 1 104 ? -10.317 4.181 3.292 1.00 89.44 104 ILE A C 1
ATOM 820 O O . ILE A 1 104 ? -11.372 4.115 3.915 1.00 89.44 104 ILE A O 1
ATOM 824 N N . ILE A 1 105 ? -9.354 5.059 3.595 1.00 89.75 105 ILE A N 1
ATOM 825 C CA . ILE A 1 105 ? -9.502 6.030 4.686 1.00 89.75 105 ILE A CA 1
ATOM 826 C C . ILE A 1 105 ? -10.745 6.887 4.448 1.00 89.75 105 ILE A C 1
ATOM 828 O O . ILE A 1 105 ? -11.567 7.015 5.343 1.00 89.75 105 ILE A O 1
ATOM 832 N N . LEU A 1 106 ? -10.938 7.431 3.247 1.00 88.12 106 LEU A N 1
ATOM 833 C CA . LEU A 1 106 ? -12.114 8.254 2.953 1.00 88.12 106 LEU A CA 1
ATOM 834 C C . LEU A 1 106 ? -13.435 7.479 3.067 1.00 88.12 106 LEU A C 1
ATOM 836 O O . LEU A 1 106 ? -14.406 8.042 3.556 1.00 88.12 106 LEU A O 1
ATOM 840 N N . ILE A 1 107 ? -13.463 6.209 2.650 1.00 88.31 107 ILE A N 1
ATOM 841 C CA . ILE A 1 107 ? -14.655 5.348 2.720 1.00 88.31 107 ILE A CA 1
ATOM 842 C C . ILE A 1 107 ? -14.991 4.958 4.164 1.00 88.31 107 ILE A C 1
ATOM 844 O O . ILE A 1 107 ? -16.160 4.860 4.501 1.00 88.31 107 ILE A O 1
ATOM 848 N N . ILE A 1 108 ? -13.992 4.716 5.018 1.00 83.94 108 ILE A N 1
ATOM 849 C CA . ILE A 1 108 ? -14.225 4.342 6.425 1.00 83.94 108 ILE A CA 1
ATOM 850 C C . ILE A 1 108 ? -14.730 5.535 7.245 1.00 83.94 108 ILE A C 1
ATOM 852 O O . ILE A 1 108 ? -15.413 5.344 8.246 1.00 83.94 108 ILE A O 1
ATOM 856 N N . ARG A 1 109 ? -14.375 6.760 6.841 1.00 79.44 109 ARG A N 1
ATOM 857 C CA . ARG A 1 109 ? -14.780 7.996 7.527 1.00 79.44 109 ARG A CA 1
ATOM 858 C C . ARG A 1 109 ? -16.208 8.449 7.201 1.00 79.44 109 ARG A C 1
ATOM 860 O O . ARG A 1 109 ? -16.689 9.381 7.841 1.00 79.44 109 ARG A O 1
ATOM 867 N N . THR A 1 110 ? -16.848 7.856 6.192 1.00 64.94 110 THR A N 1
ATOM 868 C CA . THR A 1 110 ? -18.262 8.083 5.839 1.00 64.94 110 THR A CA 1
ATOM 869 C C . THR A 1 110 ? -19.145 6.980 6.376 1.00 64.94 110 THR A C 1
ATOM 871 O O . THR A 1 110 ? -20.252 7.316 6.841 1.00 64.94 110 THR A O 1
#

Radius of gyration: 17.09 Å; chains: 1; bounding box: 38×29×46 Å